Protein AF-A0A970DLH7-F1 (afdb_monomer_lite)

Structure (mmCIF, N/CA/C/O backbone):
data_AF-A0A970DLH7-F1
#
_entry.id   AF-A0A970DLH7-F1
#
loop_
_atom_site.group_PDB
_atom_site.id
_atom_site.type_symbol
_atom_site.label_atom_id
_atom_site.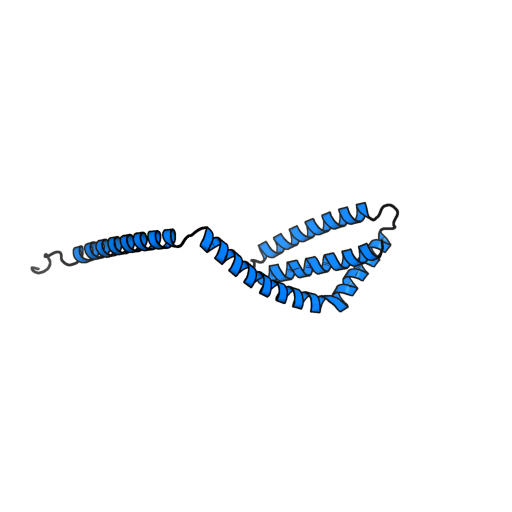label_alt_id
_atom_site.label_comp_id
_atom_site.label_asym_id
_atom_site.label_entity_id
_atom_site.label_seq_id
_atom_site.pdbx_PDB_ins_code
_atom_site.Cartn_x
_atom_site.Cartn_y
_atom_site.Cartn_z
_atom_site.occupancy
_atom_site.B_iso_or_equiv
_atom_site.auth_seq_id
_atom_site.auth_comp_id
_atom_site.auth_asym_id
_atom_site.auth_atom_id
_atom_site.pdbx_PDB_model_num
ATOM 1 N N . MET A 1 1 ? 9.962 -7.709 -24.531 1.00 73.19 1 MET A N 1
ATOM 2 C CA . MET A 1 1 ? 10.813 -7.786 -23.318 1.00 73.19 1 MET A CA 1
ATOM 3 C C . MET A 1 1 ? 10.995 -6.443 -22.625 1.00 73.19 1 MET A C 1
ATOM 5 O O . MET A 1 1 ? 10.711 -6.375 -21.443 1.00 73.19 1 MET A O 1
ATOM 9 N N . ILE A 1 2 ? 11.379 -5.377 -23.335 1.00 82.12 2 ILE A N 1
ATOM 10 C CA . IL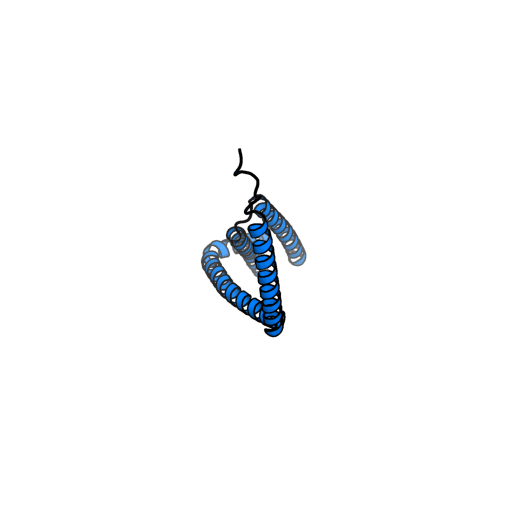E A 1 2 ? 11.587 -4.030 -22.761 1.00 82.12 2 ILE A CA 1
ATOM 11 C C . ILE A 1 2 ? 10.402 -3.544 -21.908 1.00 82.12 2 ILE A C 1
ATOM 13 O O . ILE A 1 2 ? 10.592 -3.113 -20.776 1.00 82.12 2 ILE A O 1
ATOM 17 N N . ILE A 1 3 ? 9.176 -3.704 -22.414 1.00 84.94 3 ILE A N 1
ATOM 18 C CA . ILE A 1 3 ? 7.948 -3.311 -21.704 1.00 84.94 3 ILE A CA 1
ATOM 19 C C . ILE A 1 3 ? 7.846 -3.998 -20.332 1.00 84.94 3 ILE A C 1
ATOM 21 O O . ILE A 1 3 ? 7.442 -3.362 -19.368 1.00 84.94 3 ILE A O 1
ATOM 25 N N . TYR A 1 4 ? 8.273 -5.260 -20.203 1.00 86.56 4 TYR A N 1
ATOM 26 C CA . TYR A 1 4 ? 8.240 -5.968 -18.920 1.00 86.56 4 TYR A CA 1
ATOM 27 C C . TYR A 1 4 ? 9.190 -5.351 -17.891 1.00 86.56 4 TYR A C 1
ATOM 29 O O . TYR A 1 4 ? 8.843 -5.308 -16.719 1.00 86.56 4 TYR A O 1
ATOM 37 N N . PHE A 1 5 ? 10.350 -4.838 -18.307 1.00 87.19 5 PHE A N 1
ATOM 38 C CA . PHE A 1 5 ? 11.282 -4.160 -17.400 1.00 87.19 5 PHE A CA 1
ATOM 39 C C . PHE A 1 5 ? 10.766 -2.795 -16.955 1.00 87.19 5 PHE A C 1
ATOM 41 O O . PHE A 1 5 ? 10.896 -2.452 -15.783 1.00 87.19 5 PHE A O 1
ATOM 48 N N . ILE A 1 6 ? 10.116 -2.059 -17.859 1.00 89.06 6 ILE A N 1
ATOM 49 C CA . ILE A 1 6 ? 9.456 -0.787 -17.536 1.00 89.06 6 ILE A CA 1
ATOM 50 C C . ILE A 1 6 ? 8.312 -1.028 -16.544 1.00 89.06 6 ILE A C 1
ATOM 52 O O . ILE A 1 6 ? 8.256 -0.384 -15.499 1.00 89.06 6 ILE A O 1
ATOM 56 N N . LEU A 1 7 ? 7.437 -2.000 -16.827 1.00 90.62 7 LEU A N 1
ATOM 57 C CA . LEU A 1 7 ? 6.341 -2.378 -15.932 1.00 90.62 7 LEU A CA 1
ATOM 58 C C . LEU A 1 7 ? 6.855 -2.880 -14.580 1.00 90.62 7 LEU A C 1
ATOM 60 O O . LEU A 1 7 ? 6.261 -2.564 -13.555 1.00 90.62 7 LEU A O 1
ATOM 64 N N . TYR A 1 8 ? 7.963 -3.623 -14.561 1.00 90.44 8 TYR A N 1
ATOM 65 C CA . TYR A 1 8 ? 8.593 -4.068 -13.320 1.00 90.44 8 TYR A CA 1
ATOM 66 C C . TYR A 1 8 ? 9.167 -2.891 -12.511 1.00 90.44 8 TYR A C 1
ATOM 68 O O . TYR A 1 8 ? 8.985 -2.837 -11.297 1.00 90.44 8 TYR A O 1
ATOM 76 N N . GLY A 1 9 ? 9.778 -1.908 -13.183 1.00 89.38 9 GLY A N 1
ATOM 77 C CA . GLY A 1 9 ? 10.198 -0.629 -12.595 1.00 89.38 9 GLY A CA 1
ATOM 78 C C . GLY A 1 9 ? 9.055 0.109 -11.918 1.00 89.38 9 GLY A C 1
ATOM 79 O O . GLY A 1 9 ? 9.146 0.466 -10.744 1.00 89.38 9 GLY A O 1
ATOM 80 N N . MET A 1 10 ? 7.944 0.259 -12.638 1.00 92.75 10 MET A N 1
ATOM 81 C CA . MET A 1 10 ? 6.719 0.845 -12.097 1.00 92.75 10 MET A CA 1
ATOM 82 C C . MET A 1 10 ? 6.171 0.029 -10.922 1.00 92.75 10 MET A C 1
ATOM 84 O O . MET A 1 10 ? 5.777 0.596 -9.909 1.00 92.75 10 MET A O 1
ATOM 88 N N . PHE A 1 11 ? 6.170 -1.300 -11.030 1.00 92.62 11 PHE A N 1
ATOM 89 C CA . PHE A 1 11 ? 5.689 -2.185 -9.976 1.00 92.62 11 PHE A CA 1
ATOM 90 C C . PHE A 1 11 ? 6.464 -1.997 -8.667 1.00 92.62 11 PHE A C 1
ATOM 92 O O . PHE A 1 11 ? 5.825 -1.879 -7.627 1.00 92.62 11 PHE A O 1
ATOM 99 N N . LEU A 1 12 ? 7.800 -1.909 -8.706 1.00 91.75 12 LEU A N 1
ATOM 100 C CA . LEU A 1 12 ? 8.610 -1.766 -7.489 1.00 91.75 12 LEU A CA 1
ATOM 101 C C . LEU A 1 12 ? 8.353 -0.454 -6.741 1.00 91.75 12 LEU A C 1
ATOM 103 O O . LEU A 1 12 ? 8.305 -0.446 -5.509 1.00 91.75 12 LEU A O 1
ATOM 107 N N . ILE A 1 13 ? 8.163 0.650 -7.465 1.00 92.88 13 ILE A N 1
ATOM 108 C CA . ILE A 1 13 ? 7.856 1.937 -6.833 1.00 92.88 13 ILE A CA 1
ATOM 109 C C . ILE A 1 13 ? 6.396 2.000 -6.357 1.00 92.88 13 ILE A C 1
ATOM 111 O O . ILE A 1 13 ? 6.134 2.506 -5.268 1.00 92.88 13 ILE A O 1
ATOM 115 N N . ILE A 1 14 ? 5.459 1.395 -7.097 1.00 93.44 14 ILE A N 1
ATOM 116 C CA . ILE A 1 14 ? 4.059 1.245 -6.672 1.00 93.44 14 ILE A CA 1
ATOM 117 C C . ILE A 1 14 ? 3.976 0.430 -5.379 1.00 93.44 14 ILE A C 1
ATOM 119 O O . ILE A 1 14 ? 3.309 0.842 -4.431 1.00 93.44 14 ILE A O 1
ATOM 123 N N . SER A 1 15 ? 4.652 -0.721 -5.312 1.00 93.62 15 SER A N 1
ATOM 124 C CA . SER A 1 15 ? 4.633 -1.571 -4.120 1.00 93.62 15 SER A CA 1
ATOM 125 C C . SER A 1 15 ? 5.258 -0.872 -2.914 1.00 93.62 15 SER A C 1
ATOM 127 O O . SER A 1 15 ? 4.767 -1.038 -1.796 1.00 93.62 15 SER A O 1
ATOM 129 N N . TYR A 1 16 ? 6.280 -0.043 -3.142 1.00 92.81 16 TYR A N 1
ATOM 130 C CA . TYR A 1 16 ? 6.892 0.767 -2.095 1.00 92.81 16 TYR A CA 1
ATOM 131 C C . TYR A 1 16 ? 5.936 1.854 -1.583 1.00 92.81 16 TYR A C 1
ATOM 133 O O . TYR A 1 16 ? 5.761 1.988 -0.372 1.00 92.81 16 TYR A O 1
ATOM 141 N N . ASP A 1 17 ? 5.251 2.574 -2.475 1.00 92.94 17 ASP A N 1
ATOM 142 C CA . ASP A 1 17 ? 4.255 3.580 -2.087 1.00 92.94 17 ASP A CA 1
ATOM 143 C C . ASP A 1 17 ? 3.087 2.959 -1.306 1.00 92.94 17 ASP A C 1
ATOM 145 O O . ASP A 1 17 ? 2.638 3.535 -0.312 1.00 92.94 17 ASP A O 1
ATOM 149 N N . ILE A 1 18 ? 2.628 1.763 -1.697 1.00 93.00 18 ILE A N 1
ATOM 150 C CA . ILE A 1 18 ? 1.607 1.009 -0.951 1.00 93.00 18 ILE A CA 1
ATOM 151 C C . ILE A 1 18 ? 2.107 0.685 0.461 1.00 93.00 18 ILE A C 1
ATOM 153 O O . ILE A 1 18 ? 1.400 0.944 1.439 1.00 93.00 18 ILE A O 1
ATOM 157 N N . LEU A 1 19 ? 3.316 0.128 0.584 1.00 93.00 19 LEU A N 1
ATOM 158 C CA . LEU A 1 19 ? 3.900 -0.209 1.881 1.00 93.00 19 LEU A CA 1
ATOM 159 C C . LEU A 1 19 ? 3.998 1.032 2.773 1.00 93.00 19 LEU A C 1
ATOM 161 O O . LEU A 1 19 ? 3.514 1.022 3.906 1.00 93.00 19 LEU A O 1
ATOM 165 N N . ASN A 1 20 ? 4.586 2.105 2.247 1.00 91.44 20 ASN A N 1
ATOM 166 C CA . ASN A 1 20 ? 4.800 3.349 2.973 1.00 91.44 20 ASN A CA 1
ATOM 167 C C . ASN A 1 20 ? 3.466 3.995 3.387 1.00 91.44 20 ASN A C 1
ATOM 169 O O . ASN A 1 20 ? 3.326 4.496 4.505 1.00 91.44 20 ASN A O 1
ATOM 173 N N . TYR A 1 21 ? 2.445 3.930 2.527 1.00 91.81 21 TYR A N 1
ATOM 174 C CA . TYR A 1 21 ? 1.096 4.389 2.854 1.00 91.81 21 TYR A CA 1
ATOM 175 C C . TYR A 1 21 ? 0.527 3.667 4.085 1.00 91.81 21 TYR A C 1
ATOM 177 O O . TYR A 1 21 ? 0.049 4.321 5.018 1.00 91.81 21 TYR A O 1
ATOM 185 N N . TYR A 1 22 ? 0.611 2.334 4.132 1.00 89.44 22 TYR A N 1
ATOM 186 C CA . TYR A 1 22 ? 0.086 1.559 5.260 1.00 89.44 22 TYR A CA 1
ATOM 187 C C . TYR A 1 22 ? 0.938 1.679 6.526 1.00 89.44 22 TYR A C 1
ATOM 189 O O . TYR A 1 22 ? 0.380 1.793 7.620 1.00 89.44 22 TYR A O 1
ATOM 197 N N . LEU A 1 23 ? 2.266 1.712 6.397 1.00 88.88 23 LEU A N 1
ATOM 198 C CA . LEU A 1 23 ? 3.172 1.899 7.531 1.00 88.88 23 LEU A CA 1
ATOM 199 C C . LEU A 1 23 ? 2.932 3.238 8.237 1.00 88.88 23 LEU A C 1
ATOM 201 O O . LEU A 1 23 ? 2.814 3.270 9.465 1.00 88.88 23 LEU A O 1
ATOM 205 N N . ASN A 1 24 ? 2.780 4.324 7.474 1.00 86.94 24 ASN A N 1
ATOM 206 C CA . ASN A 1 24 ? 2.498 5.647 8.035 1.00 86.94 24 ASN A CA 1
ATOM 207 C C . ASN A 1 24 ? 1.097 5.735 8.650 1.00 86.94 24 ASN A C 1
ATOM 209 O O . ASN A 1 24 ? 0.903 6.404 9.665 1.00 86.94 24 ASN A O 1
ATOM 213 N N . LYS A 1 25 ? 0.112 5.037 8.073 1.00 85.25 25 LYS A N 1
ATOM 214 C CA . LYS A 1 25 ? -1.264 5.023 8.583 1.00 85.25 25 LYS A CA 1
ATOM 215 C C . LYS A 1 25 ? -1.398 4.305 9.932 1.00 85.25 25 LYS A C 1
ATOM 217 O O . LYS A 1 25 ? -2.224 4.703 10.748 1.00 85.25 25 LYS A O 1
ATOM 222 N N . LEU A 1 26 ? -0.618 3.252 10.172 1.00 82.44 26 LEU A N 1
ATOM 223 C CA . LEU A 1 26 ? -0.752 2.394 11.356 1.00 82.44 26 LEU A CA 1
ATOM 224 C C . LEU A 1 26 ? -0.073 2.947 12.627 1.00 82.44 26 LEU A C 1
ATOM 226 O O . LEU A 1 26 ? -0.140 2.290 13.663 1.00 82.44 26 LEU A O 1
ATOM 230 N N . VAL A 1 27 ? 0.557 4.132 12.568 1.00 77.88 27 VAL A N 1
ATOM 231 C CA . VAL A 1 27 ? 1.267 4.792 13.692 1.00 77.88 27 VAL A CA 1
ATOM 232 C C . VAL A 1 27 ? 2.120 3.790 14.483 1.00 77.88 27 VAL A C 1
ATOM 234 O O . VAL A 1 27 ? 2.021 3.628 15.701 1.00 77.88 27 VAL A O 1
ATOM 237 N N . ILE A 1 28 ? 2.935 3.039 13.751 1.00 79.44 28 ILE A N 1
ATOM 238 C CA . ILE A 1 28 ? 3.731 1.949 14.305 1.00 79.44 28 ILE A CA 1
ATOM 239 C C . ILE A 1 28 ? 4.961 2.524 15.030 1.00 79.44 28 ILE A C 1
ATOM 241 O O . ILE A 1 28 ? 5.520 3.549 14.639 1.00 79.44 28 ILE A O 1
ATOM 245 N N . ARG A 1 29 ? 5.433 1.849 16.091 1.00 85.44 29 ARG A N 1
ATOM 246 C CA . ARG A 1 29 ? 6.720 2.179 16.731 1.00 85.44 29 ARG A CA 1
ATOM 247 C C . ARG A 1 29 ? 7.852 2.124 15.697 1.00 85.44 29 ARG A C 1
ATOM 249 O O . ARG A 1 29 ? 7.950 1.147 14.958 1.00 85.44 29 ARG A O 1
ATOM 256 N N . LYS A 1 30 ? 8.762 3.108 15.720 1.00 86.88 30 LYS A N 1
ATOM 257 C CA . LYS A 1 30 ? 9.893 3.230 14.772 1.00 86.88 30 LYS A CA 1
ATOM 258 C C . LYS A 1 30 ? 10.663 1.919 14.545 1.00 86.88 30 LYS A C 1
ATOM 260 O O . LYS A 1 30 ? 11.027 1.617 13.421 1.00 86.88 30 LYS A O 1
ATOM 265 N N . LEU A 1 31 ? 10.869 1.114 15.591 1.00 86.06 31 LEU A N 1
ATOM 266 C CA . LEU A 1 31 ? 11.561 -0.176 15.477 1.00 86.06 31 LEU A CA 1
ATOM 267 C C . LEU A 1 31 ? 10.837 -1.164 14.546 1.00 86.06 31 LEU A C 1
ATOM 269 O O . LEU A 1 31 ? 11.463 -1.787 13.697 1.00 86.06 31 LEU A O 1
ATOM 273 N N . ILE A 1 32 ? 9.518 -1.300 14.696 1.00 88.38 32 ILE A N 1
ATOM 274 C CA . ILE A 1 32 ? 8.717 -2.224 13.883 1.00 88.38 32 ILE A CA 1
ATOM 275 C C . ILE A 1 32 ? 8.605 -1.687 12.451 1.00 88.38 32 ILE A C 1
ATOM 277 O O . ILE A 1 32 ? 8.637 -2.476 11.516 1.00 88.38 32 ILE A O 1
ATOM 281 N N . TYR A 1 33 ? 8.546 -0.361 12.273 1.00 91.31 33 TYR A N 1
ATOM 282 C CA . TYR A 1 33 ? 8.605 0.271 10.951 1.00 91.31 33 TYR A CA 1
ATOM 283 C C . TYR A 1 33 ? 9.850 -0.185 10.171 1.00 91.31 33 TYR A C 1
ATOM 285 O O . TYR A 1 33 ? 9.716 -0.751 9.089 1.00 91.31 33 TYR A O 1
ATOM 293 N N . TYR A 1 34 ? 11.043 -0.043 10.764 1.00 90.62 34 TYR A N 1
ATOM 294 C CA . TYR A 1 34 ? 12.292 -0.468 10.120 1.00 90.62 34 TYR A CA 1
ATOM 295 C C . TYR A 1 34 ? 12.362 -1.977 9.887 1.00 90.62 34 TYR A C 1
ATOM 297 O O . TYR A 1 34 ? 12.880 -2.421 8.867 1.00 90.62 34 TYR A O 1
ATOM 305 N N . LEU A 1 35 ? 11.828 -2.776 10.814 1.00 93.00 35 LEU A N 1
ATOM 306 C CA . LEU A 1 35 ? 11.802 -4.229 10.667 1.00 93.00 35 LEU A CA 1
ATOM 307 C C . LEU A 1 35 ? 10.941 -4.650 9.468 1.00 93.00 35 LEU A C 1
ATOM 309 O O . LEU A 1 35 ? 11.366 -5.482 8.668 1.00 93.00 35 LEU A O 1
ATOM 313 N N . VAL A 1 36 ? 9.754 -4.059 9.313 1.00 92.62 36 VAL A N 1
ATOM 314 C CA . VAL A 1 36 ? 8.868 -4.340 8.173 1.00 92.62 36 VAL A CA 1
ATOM 315 C C . VAL A 1 36 ? 9.495 -3.864 6.861 1.00 92.62 36 VAL A C 1
ATOM 317 O O . VAL A 1 36 ? 9.442 -4.587 5.867 1.00 92.62 36 VAL A O 1
ATOM 320 N N . GLU A 1 37 ? 10.131 -2.693 6.858 1.00 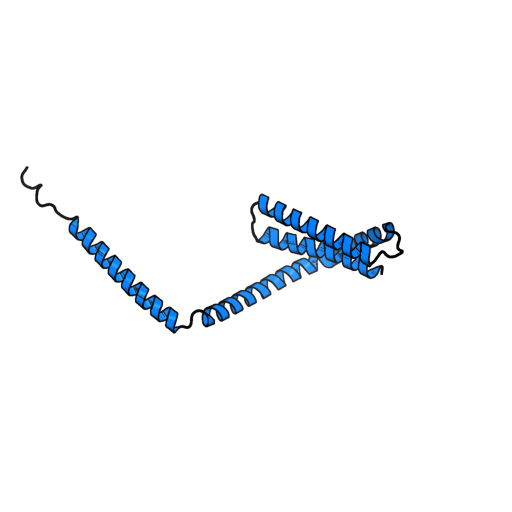92.56 37 GLU A N 1
ATOM 321 C CA . GLU A 1 37 ? 10.836 -2.170 5.686 1.00 92.56 37 GLU A CA 1
ATOM 322 C C . GLU A 1 37 ? 12.005 -3.078 5.265 1.00 92.56 37 GLU A C 1
ATOM 324 O O . GLU A 1 37 ? 12.155 -3.389 4.083 1.00 92.56 37 GLU A O 1
ATOM 329 N N . ALA A 1 38 ? 12.787 -3.590 6.219 1.00 93.06 38 ALA A N 1
ATOM 330 C CA . ALA A 1 38 ? 13.872 -4.528 5.940 1.00 93.06 38 ALA A CA 1
ATOM 331 C C . ALA A 1 38 ? 13.359 -5.839 5.321 1.00 93.06 38 ALA A C 1
ATOM 333 O O . ALA A 1 38 ? 13.902 -6.303 4.317 1.00 93.06 38 ALA A O 1
ATOM 334 N N . ILE A 1 39 ? 12.285 -6.416 5.876 1.00 94.69 39 ILE A N 1
ATOM 335 C CA . ILE A 1 39 ? 11.655 -7.624 5.317 1.00 94.69 39 ILE A CA 1
ATOM 336 C C . ILE A 1 39 ? 11.168 -7.359 3.891 1.00 94.69 39 ILE A C 1
ATOM 338 O O . ILE A 1 39 ? 11.394 -8.181 3.003 1.00 94.69 39 ILE A O 1
ATOM 342 N N . TYR A 1 40 ? 10.535 -6.208 3.657 1.00 94.12 40 TYR A N 1
ATOM 343 C CA . TYR A 1 40 ? 10.090 -5.814 2.326 1.00 94.12 40 TYR A CA 1
ATOM 344 C C . TYR A 1 40 ? 11.253 -5.773 1.327 1.00 94.12 40 TYR A C 1
ATOM 346 O O . TYR A 1 40 ? 11.155 -6.384 0.262 1.00 94.12 40 TYR A O 1
ATOM 354 N N . TRP A 1 41 ? 12.374 -5.134 1.676 1.00 93.75 41 TRP A N 1
ATOM 355 C CA . TRP A 1 41 ? 13.544 -5.076 0.795 1.00 93.75 41 TRP A CA 1
ATOM 356 C C . TRP A 1 41 ? 14.114 -6.459 0.482 1.00 93.75 41 TRP A C 1
ATOM 358 O O . TRP A 1 41 ? 14.418 -6.738 -0.677 1.00 93.75 41 TRP A O 1
ATOM 368 N N . VAL A 1 42 ? 14.189 -7.355 1.470 1.00 94.31 42 VAL A N 1
ATOM 369 C CA . VAL A 1 42 ? 14.628 -8.743 1.250 1.00 94.31 42 VAL A CA 1
ATOM 370 C C . VAL A 1 42 ? 13.709 -9.456 0.253 1.00 94.31 42 VAL A C 1
ATOM 372 O O . VAL A 1 42 ? 14.189 -10.066 -0.703 1.00 94.31 42 VAL A O 1
ATOM 375 N N . VAL A 1 43 ? 12.389 -9.337 0.424 1.00 94.19 43 VAL A N 1
ATOM 376 C CA . VAL A 1 43 ? 11.403 -9.939 -0.488 1.00 94.19 43 VAL A CA 1
ATOM 377 C C . VAL A 1 43 ? 11.540 -9.371 -1.902 1.00 94.19 43 VAL A C 1
ATOM 379 O O . VAL A 1 43 ? 11.565 -10.130 -2.872 1.00 94.19 43 VAL A O 1
ATOM 382 N N . ILE A 1 44 ? 11.684 -8.052 -2.036 1.00 92.25 44 ILE A N 1
ATOM 383 C CA . ILE A 1 44 ? 11.830 -7.380 -3.331 1.00 92.25 44 ILE A CA 1
ATOM 384 C C . ILE A 1 44 ? 13.112 -7.805 -4.044 1.00 92.25 44 ILE A C 1
ATOM 386 O O . ILE A 1 44 ? 13.069 -8.068 -5.247 1.00 92.25 44 ILE A O 1
ATOM 390 N N . ILE A 1 45 ? 14.230 -7.932 -3.325 1.00 90.81 45 ILE A N 1
ATOM 391 C CA . ILE A 1 45 ? 15.495 -8.420 -3.888 1.00 90.81 45 ILE A CA 1
ATOM 392 C C . ILE A 1 45 ? 15.320 -9.844 -4.422 1.00 90.81 45 ILE A C 1
ATOM 394 O O . ILE A 1 45 ? 15.692 -10.115 -5.563 1.00 90.81 45 ILE A O 1
ATOM 398 N N . ILE A 1 46 ? 14.697 -10.740 -3.650 1.00 92.00 46 ILE A N 1
ATOM 399 C CA . ILE A 1 46 ? 14.455 -12.126 -4.081 1.00 92.00 46 ILE A CA 1
ATOM 400 C C . ILE A 1 46 ? 13.586 -12.158 -5.347 1.00 92.00 46 ILE A C 1
ATOM 402 O O . ILE A 1 46 ? 13.935 -12.832 -6.320 1.00 92.00 46 ILE A O 1
ATOM 406 N N . ILE A 1 47 ? 12.484 -11.401 -5.371 1.00 90.19 47 ILE A N 1
ATOM 407 C CA . ILE A 1 47 ? 11.603 -11.305 -6.545 1.00 90.19 47 ILE A CA 1
ATOM 408 C C . ILE A 1 47 ? 12.368 -10.738 -7.749 1.00 90.19 47 ILE A C 1
ATOM 410 O O . ILE A 1 47 ? 12.225 -11.260 -8.856 1.00 90.19 47 ILE A O 1
ATOM 414 N N . SER A 1 48 ? 13.204 -9.718 -7.539 1.00 87.31 48 SER A N 1
ATOM 415 C CA . SER A 1 48 ? 14.017 -9.090 -8.589 1.00 87.31 48 SER A CA 1
ATOM 416 C C . SER A 1 48 ? 14.999 -10.078 -9.200 1.00 87.31 48 SER A C 1
ATOM 418 O O . SER A 1 48 ? 15.095 -10.169 -10.423 1.00 87.31 48 SER A O 1
ATOM 420 N N . LEU A 1 49 ? 15.681 -10.867 -8.367 1.00 85.94 49 LEU A N 1
ATOM 421 C CA . LEU A 1 49 ? 16.612 -11.900 -8.817 1.00 85.94 49 LEU A CA 1
ATOM 422 C C . LEU A 1 49 ? 15.895 -12.985 -9.624 1.00 85.94 49 LEU A C 1
ATOM 424 O O . LEU A 1 49 ? 16.344 -13.332 -10.716 1.00 85.94 49 LEU A O 1
ATOM 428 N N . LEU A 1 50 ? 14.752 -13.480 -9.141 1.00 87.50 50 LEU A N 1
ATOM 429 C CA . LEU A 1 50 ? 13.953 -14.473 -9.868 1.00 87.50 50 LEU A CA 1
ATOM 430 C C . LEU A 1 50 ? 13.451 -13.934 -11.213 1.00 87.50 50 LEU A C 1
ATOM 432 O O . LEU A 1 50 ? 13.489 -14.642 -12.224 1.00 87.50 50 LEU A O 1
ATOM 436 N N . PHE A 1 51 ? 13.005 -12.678 -11.242 1.00 85.75 51 PHE A N 1
ATOM 437 C CA . PHE A 1 51 ? 12.569 -12.015 -12.463 1.00 85.75 51 PHE A CA 1
ATOM 438 C C . PHE A 1 51 ? 13.727 -11.859 -13.457 1.00 85.75 51 PHE A C 1
ATOM 440 O O . PHE A 1 51 ? 13.594 -12.254 -14.618 1.00 85.75 51 PHE A O 1
ATOM 447 N N . MET A 1 52 ? 14.890 -11.381 -13.005 1.00 81.50 52 MET A N 1
ATOM 448 C CA . MET A 1 52 ? 16.081 -11.267 -13.850 1.00 81.50 52 MET A CA 1
ATOM 449 C C . MET A 1 52 ? 16.527 -12.629 -14.389 1.00 81.50 52 MET A C 1
ATOM 451 O O . MET A 1 52 ? 16.734 -12.755 -15.594 1.00 81.50 52 MET A O 1
ATOM 455 N N . LEU A 1 53 ? 16.607 -13.674 -13.563 1.00 82.50 53 LEU A N 1
ATOM 456 C CA . LEU A 1 53 ? 16.999 -15.015 -14.019 1.00 82.50 53 LEU A CA 1
ATOM 457 C C . LEU A 1 53 ? 16.054 -15.570 -15.095 1.00 82.50 53 LEU A C 1
ATOM 459 O O . LEU A 1 53 ? 16.496 -16.244 -16.028 1.00 82.50 53 LEU A O 1
ATOM 463 N N . ARG A 1 54 ? 14.754 -15.272 -14.994 1.00 81.75 54 ARG A N 1
ATOM 464 C CA . ARG A 1 54 ? 13.749 -15.739 -15.957 1.00 81.75 54 ARG A CA 1
ATOM 465 C C . ARG A 1 54 ? 13.786 -14.965 -17.276 1.00 81.75 54 ARG A C 1
ATOM 467 O O . ARG A 1 54 ? 13.587 -15.573 -18.325 1.00 81.75 54 ARG A O 1
ATOM 474 N N . VAL A 1 55 ? 14.013 -13.652 -17.232 1.00 76.06 55 VAL A N 1
ATOM 475 C CA . VAL A 1 55 ? 13.897 -12.777 -18.414 1.00 76.06 55 VAL A CA 1
ATOM 476 C C . VAL A 1 55 ? 15.237 -12.586 -19.140 1.00 76.06 55 VAL A C 1
ATOM 478 O O . VAL A 1 55 ? 15.253 -12.401 -20.352 1.00 76.06 55 VAL A O 1
ATOM 481 N N . THR A 1 56 ? 16.372 -12.699 -18.448 1.00 69.19 56 THR A N 1
ATOM 482 C CA . THR A 1 56 ? 17.700 -12.323 -18.982 1.00 69.19 56 THR A CA 1
ATOM 483 C C . THR A 1 56 ? 18.424 -13.461 -19.716 1.00 69.19 56 THR A C 1
ATOM 485 O O . THR A 1 56 ? 19.628 -13.365 -19.933 1.00 69.19 56 THR A O 1
ATOM 488 N N . LYS A 1 57 ? 17.741 -14.540 -20.137 1.00 66.56 57 LYS A N 1
ATOM 489 C CA . LYS A 1 57 ? 18.358 -15.575 -20.994 1.00 66.56 57 LYS A CA 1
ATOM 490 C C . LYS A 1 57 ? 18.807 -14.946 -22.329 1.00 66.56 57 LYS A C 1
ATOM 492 O O . LYS A 1 57 ? 18.022 -14.878 -23.267 1.00 66.56 57 LYS A O 1
ATOM 497 N N . GLY A 1 58 ? 20.053 -14.465 -22.386 1.00 62.09 58 GLY A N 1
ATOM 498 C CA . GLY A 1 58 ? 20.690 -13.872 -23.570 1.00 62.09 58 GLY A CA 1
ATOM 499 C C . GLY A 1 58 ? 20.734 -12.336 -23.651 1.00 62.09 58 GLY A C 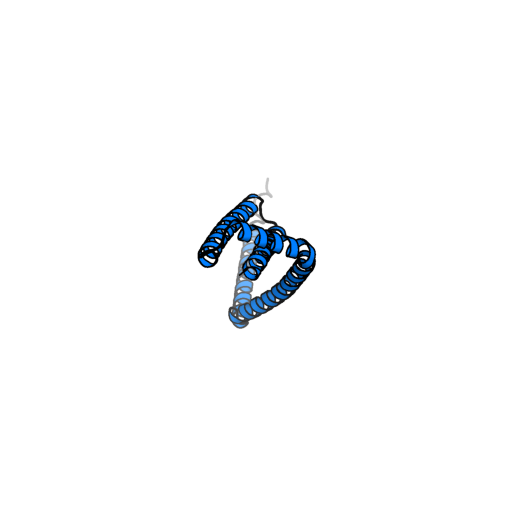1
ATOM 500 O O . GLY A 1 58 ? 21.118 -11.826 -24.698 1.00 62.09 58 GLY A O 1
ATOM 501 N N . TYR A 1 59 ? 20.374 -11.585 -22.600 1.00 64.56 59 TYR A N 1
ATOM 502 C CA . TYR A 1 59 ? 20.375 -10.109 -22.630 1.00 64.56 59 TYR A CA 1
ATOM 503 C C . TYR A 1 59 ? 21.477 -9.483 -21.768 1.00 64.56 59 TYR A C 1
ATOM 505 O O . TYR A 1 59 ? 21.835 -10.005 -20.716 1.00 64.56 59 TYR A O 1
ATOM 513 N N . ILE A 1 60 ? 21.989 -8.327 -22.202 1.00 71.12 60 ILE A N 1
ATOM 514 C CA . ILE A 1 60 ? 22.990 -7.545 -21.467 1.00 71.12 60 ILE A CA 1
ATOM 515 C C . ILE A 1 60 ? 22.311 -6.890 -20.245 1.00 71.12 60 ILE A C 1
ATOM 517 O O . ILE A 1 60 ? 21.435 -6.041 -20.437 1.00 71.12 60 ILE A O 1
ATOM 521 N N . PRO A 1 61 ? 22.729 -7.213 -19.003 1.00 71.06 61 PRO A N 1
ATOM 522 C CA . PRO A 1 61 ? 22.094 -6.726 -17.772 1.00 71.06 61 PRO A CA 1
ATOM 523 C C . PRO A 1 61 ? 22.001 -5.198 -17.662 1.00 71.06 61 PRO A C 1
ATOM 525 O O . PRO A 1 61 ? 21.081 -4.674 -17.042 1.00 71.06 61 PRO A O 1
ATOM 528 N N . LEU A 1 62 ? 22.931 -4.471 -18.286 1.00 76.56 62 LEU A N 1
ATOM 529 C CA . LEU A 1 62 ? 22.994 -3.010 -18.231 1.00 76.56 62 LEU A CA 1
ATOM 530 C C . LEU A 1 62 ? 21.737 -2.335 -18.809 1.00 76.56 62 LEU A C 1
ATOM 532 O O . LEU A 1 62 ? 21.178 -1.434 -18.185 1.00 76.56 62 LEU A O 1
ATOM 536 N N . TYR A 1 63 ? 21.251 -2.786 -19.971 1.00 77.19 63 TYR A N 1
ATOM 537 C CA . TYR A 1 63 ? 20.041 -2.217 -20.586 1.00 77.19 63 TYR A CA 1
ATOM 538 C C . TYR A 1 63 ? 18.802 -2.490 -19.737 1.00 77.19 63 TYR A C 1
ATOM 540 O O . TYR A 1 63 ? 17.886 -1.672 -19.668 1.00 77.19 63 TYR A O 1
ATOM 548 N N . THR A 1 64 ? 18.802 -3.623 -19.043 1.00 77.19 64 THR A N 1
ATOM 549 C CA . THR A 1 64 ? 17.752 -4.035 -18.122 1.00 77.19 64 THR A CA 1
ATOM 550 C C . THR A 1 64 ? 17.563 -3.035 -16.984 1.00 77.19 64 THR A C 1
ATOM 552 O O . THR A 1 64 ? 16.436 -2.619 -16.710 1.00 77.19 64 THR A O 1
ATOM 555 N N . PHE A 1 65 ? 18.663 -2.590 -16.370 1.00 82.56 65 PHE A N 1
ATOM 556 C CA . PHE A 1 65 ? 18.635 -1.555 -15.333 1.00 82.56 65 PHE A CA 1
ATOM 557 C C . PHE A 1 65 ? 18.157 -0.204 -15.872 1.00 82.56 65 PHE A C 1
ATOM 559 O O . PHE A 1 65 ? 17.397 0.494 -15.205 1.00 82.56 65 PHE A O 1
ATOM 566 N N . LEU A 1 66 ? 18.543 0.145 -17.098 1.00 86.81 66 LEU A N 1
ATOM 567 C CA . LEU A 1 66 ? 18.136 1.393 -17.742 1.00 86.81 66 LEU A CA 1
ATOM 568 C C . LEU A 1 66 ? 16.613 1.457 -17.933 1.00 86.81 66 LEU A C 1
ATOM 570 O O . LEU A 1 66 ? 15.977 2.424 -17.519 1.00 86.81 66 LEU A O 1
ATOM 574 N N . PHE A 1 67 ? 16.002 0.397 -18.468 1.00 86.50 67 PHE A N 1
ATOM 575 C CA . PHE A 1 67 ? 14.544 0.331 -18.630 1.00 86.50 67 PHE A CA 1
ATOM 576 C C . PHE A 1 67 ? 13.788 0.277 -17.302 1.00 86.50 67 PHE A C 1
ATOM 578 O O . PHE A 1 67 ? 12.676 0.796 -17.199 1.00 86.50 67 PHE A O 1
ATOM 585 N N . PHE A 1 68 ? 14.402 -0.308 -16.278 1.00 86.50 68 PHE A N 1
ATOM 586 C CA . PHE A 1 68 ? 13.862 -0.317 -14.929 1.00 86.50 68 PHE A CA 1
ATOM 587 C C . PHE A 1 68 ? 13.789 1.105 -14.337 1.00 86.50 68 PHE A C 1
ATOM 589 O O . PHE A 1 68 ? 12.732 1.525 -13.861 1.00 86.50 68 PHE A O 1
ATOM 596 N N . ILE A 1 69 ? 14.872 1.883 -14.460 1.00 89.81 69 ILE A N 1
ATOM 597 C CA . ILE A 1 69 ? 14.924 3.296 -14.043 1.00 89.81 69 ILE A CA 1
ATOM 598 C C . ILE A 1 69 ? 13.896 4.130 -14.815 1.00 89.81 69 ILE A C 1
ATOM 600 O O . ILE A 1 69 ? 13.176 4.928 -14.219 1.00 89.81 69 ILE A O 1
ATOM 604 N N . VAL A 1 70 ? 13.778 3.914 -16.127 1.00 93.38 70 VAL A N 1
ATOM 605 C CA . VAL A 1 70 ? 12.781 4.599 -16.966 1.00 93.38 70 VAL A CA 1
ATOM 606 C C . VAL A 1 70 ? 11.362 4.346 -16.448 1.00 93.38 70 VAL A C 1
ATOM 608 O O . VAL A 1 70 ? 10.586 5.290 -16.317 1.00 93.38 70 VAL A O 1
ATOM 611 N N . GLY A 1 71 ? 11.031 3.102 -16.086 1.00 90.50 71 GLY A N 1
ATOM 612 C CA . GLY A 1 71 ? 9.739 2.769 -15.477 1.00 90.50 71 GLY A CA 1
ATOM 613 C C . GLY A 1 71 ? 9.471 3.524 -14.174 1.00 90.50 71 GLY A C 1
ATOM 614 O O . GLY A 1 71 ? 8.378 4.060 -13.988 1.00 90.50 71 GLY A O 1
ATOM 615 N N . ILE A 1 72 ? 10.478 3.639 -13.304 1.00 92.25 72 ILE A N 1
ATOM 616 C CA . ILE A 1 72 ? 10.371 4.423 -12.064 1.00 92.25 72 ILE A CA 1
ATOM 617 C C . ILE A 1 72 ? 10.100 5.899 -12.373 1.00 92.25 72 ILE A C 1
ATOM 619 O O . ILE A 1 72 ? 9.191 6.490 -11.791 1.00 92.25 72 ILE A O 1
ATOM 623 N N . ILE A 1 73 ? 10.851 6.490 -13.306 1.00 94.25 73 ILE A N 1
ATOM 624 C CA . ILE A 1 73 ? 10.697 7.902 -13.687 1.00 94.25 73 ILE A CA 1
ATOM 625 C C . ILE A 1 73 ? 9.290 8.164 -14.233 1.00 94.25 73 ILE A C 1
ATOM 627 O O . ILE A 1 73 ? 8.643 9.128 -13.821 1.00 94.25 73 ILE A O 1
ATOM 631 N N . ILE A 1 74 ? 8.793 7.291 -15.116 1.00 93.19 74 ILE A N 1
ATOM 632 C CA . ILE A 1 74 ? 7.437 7.398 -15.672 1.00 93.19 74 ILE A CA 1
ATOM 633 C C . ILE A 1 74 ? 6.400 7.411 -14.546 1.00 93.19 74 ILE A C 1
ATOM 635 O O . ILE A 1 74 ? 5.505 8.258 -14.534 1.00 93.19 74 ILE A O 1
ATOM 639 N N . TYR A 1 75 ? 6.530 6.503 -13.578 1.00 93.75 75 TYR A N 1
ATOM 640 C CA . TYR A 1 75 ? 5.604 6.453 -12.456 1.00 93.75 75 TYR A CA 1
ATOM 641 C C . TYR A 1 75 ? 5.649 7.728 -11.604 1.00 93.75 75 TYR A C 1
ATOM 643 O O . TYR A 1 75 ? 4.597 8.317 -11.344 1.00 93.75 75 TYR A O 1
ATOM 651 N N . LEU A 1 76 ? 6.843 8.171 -11.200 1.00 92.25 76 LEU A N 1
ATOM 652 C CA . LEU A 1 76 ? 7.013 9.337 -10.326 1.00 92.25 76 LEU A CA 1
ATOM 653 C C . LEU A 1 76 ? 6.464 10.619 -10.961 1.00 92.25 76 LEU A C 1
ATOM 655 O O . LEU A 1 76 ? 5.802 11.410 -10.290 1.00 92.25 76 LEU A O 1
ATOM 659 N N . LEU A 1 77 ? 6.708 10.818 -12.258 1.00 93.88 77 LEU A N 1
ATOM 660 C CA . LEU A 1 77 ? 6.293 12.036 -12.950 1.00 93.88 77 LEU A CA 1
ATOM 661 C C . LEU A 1 77 ? 4.796 12.060 -13.269 1.00 93.88 77 LEU A C 1
ATOM 663 O O . LEU A 1 77 ? 4.162 13.105 -13.114 1.00 93.88 77 LEU A O 1
ATOM 667 N N . TYR A 1 78 ? 4.224 10.935 -13.707 1.00 92.56 78 TYR A N 1
ATOM 668 C CA . TYR A 1 78 ? 2.885 10.937 -14.307 1.00 92.56 78 TYR A CA 1
ATOM 669 C C . TYR A 1 78 ? 1.811 10.250 -13.461 1.00 92.56 78 TYR A C 1
ATOM 671 O O . TYR A 1 78 ? 0.651 10.653 -13.513 1.00 92.56 78 TYR A O 1
ATOM 679 N N . ILE A 1 79 ? 2.159 9.219 -12.687 1.00 91.62 79 ILE A N 1
ATOM 680 C CA . ILE A 1 79 ? 1.165 8.289 -12.123 1.00 91.62 79 ILE A CA 1
ATOM 681 C C . ILE A 1 79 ? 1.041 8.430 -10.606 1.00 91.62 79 ILE A C 1
ATOM 683 O O . ILE A 1 79 ? -0.067 8.325 -10.078 1.00 91.62 79 ILE A O 1
ATOM 687 N N . GLN A 1 80 ? 2.138 8.730 -9.908 1.00 92.88 80 GLN A N 1
ATOM 688 C CA . GLN A 1 80 ? 2.220 8.690 -8.447 1.00 92.88 80 GLN A CA 1
ATOM 689 C C . GLN A 1 80 ? 1.083 9.451 -7.750 1.00 92.88 80 GLN A C 1
ATOM 691 O O . GLN A 1 80 ? 0.422 8.922 -6.855 1.00 92.88 80 GLN A O 1
ATOM 696 N N . LYS A 1 81 ? 0.809 10.690 -8.177 1.00 91.06 81 LYS A N 1
ATOM 697 C CA . LYS A 1 81 ? -0.233 11.522 -7.556 1.00 91.06 81 LYS A CA 1
ATOM 698 C C . LYS A 1 81 ? -1.627 10.913 -7.704 1.00 91.06 81 LYS A C 1
ATOM 700 O O . LYS A 1 81 ? -2.357 10.858 -6.717 1.00 91.06 81 LYS A O 1
ATOM 705 N N . SER A 1 82 ? -1.989 10.454 -8.905 1.00 92.06 82 SER A N 1
ATOM 706 C CA . SER A 1 82 ? -3.291 9.812 -9.137 1.00 92.06 82 SER A CA 1
ATOM 707 C C . SER A 1 82 ? -3.394 8.517 -8.341 1.00 92.06 82 SER A C 1
ATOM 709 O O . SER A 1 82 ? -4.370 8.308 -7.627 1.00 92.06 82 SER A O 1
ATOM 711 N N . PHE A 1 83 ? -2.336 7.705 -8.374 1.00 92.81 83 PHE A N 1
ATOM 712 C CA . PHE A 1 83 ? -2.292 6.427 -7.679 1.00 92.81 83 PHE A CA 1
ATOM 713 C C . PHE A 1 83 ? -2.513 6.570 -6.168 1.00 92.81 83 PHE A C 1
ATOM 715 O O . PHE A 1 83 ? -3.319 5.844 -5.594 1.00 92.81 83 PHE A O 1
ATOM 722 N N . LEU A 1 84 ? -1.879 7.548 -5.513 1.00 91.88 84 LEU A N 1
ATOM 723 C CA . LEU A 1 84 ? -2.082 7.793 -4.080 1.00 91.88 84 LEU A CA 1
ATOM 724 C C . LEU A 1 84 ? -3.508 8.260 -3.744 1.00 91.88 84 LEU A C 1
ATOM 726 O O . LEU A 1 84 ? -4.024 7.953 -2.665 1.00 91.88 84 LEU A O 1
ATOM 730 N N . VAL A 1 85 ? -4.157 9.009 -4.640 1.00 92.44 85 VAL A N 1
ATOM 731 C CA . VAL A 1 85 ? -5.566 9.402 -4.477 1.00 92.44 85 VAL A CA 1
ATOM 732 C C . VAL A 1 85 ? -6.473 8.181 -4.608 1.00 92.44 85 VAL A C 1
ATOM 734 O O . VAL A 1 85 ? -7.364 7.987 -3.775 1.00 92.44 85 VAL A O 1
ATOM 737 N N . ASP A 1 86 ? -6.220 7.336 -5.601 1.00 92.75 86 ASP A N 1
ATOM 738 C CA . ASP A 1 86 ? -6.987 6.115 -5.832 1.00 92.75 86 ASP A CA 1
ATOM 739 C C . ASP A 1 86 ? -6.792 5.106 -4.697 1.00 92.75 86 ASP A C 1
ATOM 741 O O . ASP A 1 86 ? -7.769 4.527 -4.219 1.00 92.75 86 ASP A O 1
ATOM 745 N N . LEU A 1 87 ? -5.574 4.986 -4.164 1.00 92.75 87 LEU A N 1
ATOM 746 C CA . LEU A 1 87 ? -5.264 4.148 -3.006 1.00 92.75 87 LEU A CA 1
ATOM 747 C C . LEU A 1 87 ? -6.070 4.575 -1.769 1.00 92.75 87 LEU A C 1
ATOM 749 O O . LEU A 1 87 ? -6.671 3.736 -1.096 1.00 92.75 87 LEU A O 1
ATOM 753 N N . LYS A 1 88 ? -6.167 5.885 -1.504 1.00 91.75 88 LYS A N 1
ATOM 754 C CA . LYS A 1 88 ? -7.003 6.422 -0.413 1.00 91.75 88 LYS A CA 1
ATOM 755 C C . LYS A 1 88 ? -8.488 6.126 -0.627 1.00 91.75 88 LYS A C 1
ATOM 757 O O . LYS A 1 88 ? -9.185 5.760 0.318 1.00 91.75 88 LYS A O 1
ATOM 762 N N . ARG A 1 89 ? -8.994 6.288 -1.854 1.00 91.44 89 ARG A N 1
ATOM 763 C CA . ARG A 1 89 ? -10.397 5.978 -2.183 1.00 91.44 89 ARG A CA 1
ATOM 764 C C . ARG A 1 89 ? -10.691 4.493 -1.999 1.00 91.44 89 ARG A C 1
ATOM 766 O O . ARG A 1 89 ? -11.714 4.149 -1.406 1.00 91.44 89 ARG A O 1
ATOM 773 N N . PHE A 1 90 ? -9.789 3.635 -2.463 1.00 91.62 90 PHE A N 1
ATOM 774 C CA . PHE A 1 90 ? -9.899 2.191 -2.312 1.00 91.62 90 PHE A CA 1
ATOM 775 C C . PHE A 1 90 ? -9.949 1.791 -0.838 1.00 91.62 90 PHE A C 1
ATOM 777 O O . PHE A 1 90 ? -10.847 1.059 -0.438 1.00 91.62 90 PHE A O 1
ATOM 784 N N . ASP A 1 91 ? -9.065 2.338 -0.008 1.00 90.81 91 ASP A N 1
ATOM 785 C CA . ASP A 1 91 ? -9.033 2.070 1.430 1.00 90.81 91 ASP A CA 1
ATOM 786 C C . ASP A 1 91 ? -10.330 2.508 2.157 1.00 90.81 91 ASP A C 1
ATOM 788 O O . ASP A 1 91 ? -10.868 1.778 3.001 1.00 90.81 91 ASP A O 1
ATOM 792 N N . LEU A 1 92 ? -10.923 3.643 1.769 1.00 89.75 92 LEU A N 1
ATOM 793 C CA . LEU A 1 92 ? -12.231 4.082 2.282 1.00 89.75 92 LEU A CA 1
ATOM 794 C C . LEU A 1 92 ? -13.378 3.147 1.876 1.00 89.75 92 LEU A C 1
ATOM 796 O O . LEU A 1 92 ? -14.298 2.905 2.660 1.00 89.75 92 LEU A O 1
ATOM 800 N N . ILE A 1 93 ? -13.355 2.629 0.651 1.00 90.88 93 ILE A N 1
ATOM 801 C CA . ILE A 1 93 ? -14.362 1.672 0.180 1.00 90.88 93 ILE A CA 1
ATOM 802 C C . ILE A 1 93 ? -14.165 0.327 0.888 1.00 90.88 93 ILE A C 1
ATOM 804 O O . ILE A 1 93 ? -15.123 -0.255 1.404 1.00 90.88 93 ILE A O 1
ATOM 808 N N . PHE A 1 94 ? -12.921 -0.135 0.976 1.00 89.38 94 PHE A N 1
ATOM 809 C CA . PHE A 1 94 ? -12.555 -1.410 1.574 1.00 89.38 94 PHE A CA 1
ATOM 810 C C . PHE A 1 94 ? -12.898 -1.464 3.064 1.00 89.38 94 PHE A C 1
ATOM 812 O O . PHE A 1 94 ? -13.496 -2.436 3.520 1.00 89.38 94 PHE A O 1
ATOM 819 N N . SER A 1 95 ? -12.629 -0.396 3.817 1.00 86.69 95 SER A N 1
ATOM 820 C CA . SER A 1 95 ? -13.017 -0.304 5.231 1.00 86.69 95 SER A CA 1
ATOM 821 C C . SER A 1 95 ? -14.535 -0.398 5.436 1.00 86.69 95 SER A C 1
ATOM 823 O O . SER A 1 95 ? -14.989 -1.129 6.319 1.00 86.69 95 SER A O 1
ATOM 825 N N . LYS A 1 96 ? -15.347 0.248 4.587 1.00 89.12 96 LYS A N 1
ATOM 826 C CA . LYS A 1 96 ? -16.818 0.116 4.634 1.00 89.12 96 LYS A CA 1
ATOM 827 C C . LYS A 1 96 ? -17.273 -1.318 4.365 1.00 89.12 96 LYS A C 1
ATOM 829 O O . LYS A 1 96 ? -18.176 -1.819 5.040 1.00 89.12 96 LYS A O 1
ATOM 834 N N . ILE A 1 97 ? -16.648 -1.979 3.393 1.00 90.44 97 ILE A N 1
ATOM 835 C CA . ILE A 1 97 ? -16.944 -3.373 3.049 1.00 90.44 97 ILE A CA 1
ATOM 836 C C . ILE A 1 97 ? -16.557 -4.299 4.205 1.00 90.44 97 ILE A C 1
ATOM 838 O O . ILE A 1 97 ? -17.379 -5.116 4.617 1.00 90.44 97 ILE A O 1
ATOM 842 N N . LEU A 1 98 ? -15.367 -4.129 4.786 1.00 86.75 98 LEU A N 1
ATOM 843 C CA . LEU A 1 98 ? -14.914 -4.906 5.939 1.00 86.75 98 LEU A CA 1
ATOM 844 C C . LEU A 1 98 ? -15.867 -4.778 7.126 1.00 86.75 98 LEU A C 1
ATOM 846 O O . LEU A 1 98 ? -16.245 -5.791 7.705 1.00 86.75 98 LEU A O 1
ATOM 850 N N . VAL A 1 99 ? -16.325 -3.568 7.460 1.00 87.50 99 VAL A N 1
ATOM 851 C CA . VAL A 1 99 ? -17.311 -3.372 8.539 1.00 87.50 99 VAL A CA 1
ATOM 852 C C . VAL A 1 99 ? -18.608 -4.130 8.244 1.00 87.50 99 VAL A C 1
ATOM 854 O O . VAL A 1 99 ? -19.179 -4.759 9.138 1.00 87.50 99 VAL A O 1
ATOM 857 N N . LYS A 1 100 ? -19.066 -4.121 6.987 1.00 88.50 100 LYS A N 1
ATOM 858 C CA . LYS A 1 100 ? -20.259 -4.869 6.574 1.00 88.50 100 LYS A CA 1
ATOM 859 C C . LYS A 1 100 ? -20.049 -6.381 6.705 1.00 88.50 100 LYS A C 1
ATOM 861 O O . LYS A 1 100 ? -20.925 -7.055 7.239 1.00 88.50 100 LYS A O 1
ATOM 866 N N . ILE A 1 101 ? -18.894 -6.894 6.285 1.00 86.81 101 ILE A N 1
ATOM 867 C CA . ILE A 1 101 ? -18.532 -8.315 6.404 1.00 86.81 101 ILE A CA 1
ATOM 868 C C . ILE A 1 101 ? -18.446 -8.725 7.876 1.00 86.81 101 ILE A C 1
ATOM 870 O O . ILE A 1 101 ? -19.083 -9.697 8.270 1.00 86.81 101 ILE A O 1
ATOM 874 N N . ILE A 1 102 ? -17.746 -7.953 8.710 1.00 85.44 102 ILE A N 1
ATOM 875 C CA . ILE A 1 102 ? -17.642 -8.198 10.155 1.00 85.44 102 ILE A CA 1
ATOM 876 C C . ILE A 1 102 ? -19.035 -8.243 10.784 1.00 85.44 102 ILE A C 1
ATOM 878 O O . ILE A 1 102 ? -19.309 -9.127 11.588 1.00 85.44 102 ILE A O 1
ATOM 882 N N . LYS A 1 103 ? -19.946 -7.345 10.389 1.00 84.31 103 LYS A N 1
ATOM 883 C CA . LYS A 1 103 ? -21.330 -7.343 10.882 1.00 84.31 103 LYS A CA 1
ATOM 884 C C . LYS A 1 103 ? -22.103 -8.603 10.478 1.00 84.31 103 LYS A C 1
ATOM 886 O O . LYS A 1 103 ? -22.864 -9.129 11.285 1.00 84.31 103 LYS A O 1
ATOM 891 N N . VAL A 1 104 ? -21.913 -9.090 9.252 1.00 85.31 104 VAL A N 1
ATOM 892 C CA . VAL A 1 104 ? -22.522 -10.347 8.786 1.00 85.31 104 VAL A CA 1
ATOM 893 C C . VAL A 1 104 ? -21.968 -11.533 9.574 1.00 85.31 104 VAL A C 1
ATOM 895 O O . VAL A 1 104 ? -22.747 -12.335 10.080 1.00 85.31 104 VAL A O 1
ATOM 898 N N . ILE A 1 105 ? -20.646 -11.596 9.751 1.00 83.69 105 ILE A N 1
ATOM 899 C CA . ILE A 1 105 ? -19.977 -12.640 10.535 1.00 83.69 105 ILE A CA 1
ATOM 900 C C . ILE A 1 105 ? -20.463 -12.620 11.989 1.00 83.69 105 ILE A C 1
ATOM 902 O O . ILE A 1 105 ? -20.813 -13.664 12.527 1.00 83.69 105 ILE A O 1
ATOM 906 N N . TRP A 1 106 ? -20.556 -11.445 12.617 1.00 78.12 106 TRP A N 1
ATOM 907 C CA . TRP A 1 106 ? -21.071 -11.308 13.982 1.00 78.12 106 TRP A CA 1
ATOM 908 C C . TRP A 1 106 ? -22.513 -11.789 14.116 1.00 78.12 106 TRP A C 1
ATOM 910 O O . TRP A 1 106 ? -22.821 -12.502 15.065 1.00 78.12 106 TRP A O 1
ATOM 920 N N . ASN A 1 107 ? -23.384 -11.444 13.165 1.00 77.88 107 ASN A N 1
ATOM 921 C CA . ASN A 1 107 ? -24.764 -11.928 13.162 1.00 77.88 107 ASN A CA 1
ATOM 922 C C . ASN A 1 107 ? -24.856 -13.449 12.967 1.00 77.88 107 ASN A C 1
ATOM 924 O O . ASN A 1 107 ? -25.809 -14.057 13.446 1.00 77.88 107 ASN A O 1
ATOM 928 N N . PHE A 1 108 ? -23.897 -14.047 12.258 1.00 78.25 108 PHE A N 1
ATOM 929 C CA . PHE A 1 108 ? -23.843 -15.488 12.022 1.00 78.25 108 PHE A CA 1
ATOM 930 C C . PHE A 1 108 ? -23.286 -16.257 13.230 1.00 78.25 108 PHE A C 1
ATOM 932 O O . PHE A 1 108 ? -23.860 -17.263 13.632 1.00 78.25 108 PHE A O 1
ATOM 939 N N . ILE A 1 109 ? -22.199 -15.771 13.839 1.00 77.62 109 ILE A N 1
ATOM 940 C CA . ILE A 1 109 ? -21.553 -16.405 15.002 1.00 77.62 109 ILE A CA 1
ATOM 941 C C . ILE A 1 109 ? -22.379 -16.203 16.279 1.00 77.62 109 ILE A C 1
ATOM 943 O O . ILE A 1 109 ? -22.478 -17.113 17.100 1.00 77.62 109 ILE A O 1
ATOM 947 N N . PHE A 1 110 ? -22.981 -15.024 16.457 1.00 68.94 110 PHE A N 1
ATOM 948 C CA . PHE A 1 110 ? -23.828 -14.700 17.604 1.00 68.94 110 PHE A CA 1
ATOM 949 C C . PHE A 1 110 ? -25.274 -14.476 17.152 1.00 68.94 110 PHE A C 1
ATOM 951 O O . PHE A 1 110 ? -25.717 -13.326 17.035 1.00 68.94 110 PHE A O 1
ATOM 958 N N . PRO A 1 111 ? -26.048 -15.552 16.928 1.00 73.31 111 PRO A N 1
ATOM 959 C CA . PRO A 1 111 ? -27.473 -15.414 16.690 1.00 73.31 111 PRO A CA 1
ATOM 960 C C . PRO A 1 111 ? -28.135 -14.733 17.896 1.00 73.31 111 PRO A C 1
ATOM 962 O O . PRO A 1 111 ? -27.690 -14.850 19.046 1.00 73.31 111 PRO A O 1
ATOM 965 N N . LYS A 1 112 ? -29.198 -13.964 17.633 1.00 66.00 112 LYS A N 1
ATOM 966 C CA . LYS A 1 112 ? -29.849 -13.090 18.626 1.00 66.00 112 LYS A CA 1
ATOM 967 C C . LYS A 1 112 ? -30.243 -13.834 19.912 1.00 66.00 112 LYS A C 1
ATOM 969 O O . LYS A 1 112 ? -30.254 -13.211 20.976 1.00 66.00 112 LYS A O 1
ATOM 974 N N . GLU A 1 113 ? -30.512 -15.142 19.847 1.00 66.56 113 GLU A N 1
ATOM 975 C CA . GLU A 1 113 ? -30.837 -15.960 21.025 1.00 66.56 113 GLU A CA 1
ATOM 976 C C . GLU A 1 113 ? -29.673 -16.075 22.025 1.00 66.56 113 GLU A C 1
ATOM 978 O O . GLU A 1 113 ? -29.886 -16.012 23.244 1.00 66.56 113 GLU A O 1
ATOM 983 N N . VAL A 1 114 ? -28.433 -16.183 21.534 1.00 66.38 114 VAL A N 1
ATOM 984 C CA . VAL A 1 114 ? -27.230 -16.282 22.379 1.00 66.38 114 VAL A CA 1
ATOM 985 C C . VAL A 1 114 ? -26.996 -14.955 23.098 1.00 66.38 114 VAL A C 1
ATOM 987 O O . VAL A 1 114 ? -26.747 -14.934 24.306 1.00 66.38 114 VAL A O 1
ATOM 990 N N . PHE A 1 115 ? -27.187 -13.833 22.399 1.00 68.12 115 PHE A N 1
ATOM 991 C CA . PHE A 1 115 ? -27.083 -12.496 22.989 1.00 68.12 115 PHE A CA 1
ATOM 992 C C . PHE A 1 115 ? -28.140 -12.262 24.083 1.00 68.12 115 PHE A C 1
ATOM 994 O O . PHE A 1 115 ? -27.846 -11.690 25.138 1.00 68.12 115 PHE A O 1
ATOM 1001 N N . PHE A 1 116 ? -29.369 -12.752 23.882 1.00 68.81 116 PHE A N 1
ATOM 1002 C CA . PHE A 1 116 ? -30.442 -12.661 24.879 1.00 68.81 116 PHE A CA 1
ATOM 1003 C C . PHE A 1 116 ? -30.148 -13.497 26.133 1.00 68.81 116 PHE A C 1
ATOM 1005 O O . PHE A 1 116 ? -30.397 -13.050 27.261 1.00 68.81 116 PHE A O 1
ATOM 1012 N N . SER A 1 117 ? -29.573 -14.684 25.941 1.00 70.56 117 SER A N 1
ATOM 1013 C CA . SER A 1 117 ? -29.165 -15.582 27.025 1.00 70.56 117 SER A CA 1
ATOM 1014 C C . SER A 1 117 ? -28.010 -14.996 27.840 1.00 70.56 117 SER A C 1
ATOM 1016 O O . SER A 1 117 ? -28.094 -14.931 29.071 1.00 70.56 117 SER A O 1
ATOM 1018 N N . PHE A 1 118 ? -26.993 -14.444 27.170 1.00 74.12 118 PHE A N 1
ATOM 1019 C CA . PHE A 1 118 ? -25.894 -13.735 27.830 1.00 74.12 118 PHE A CA 1
ATOM 1020 C C . PHE A 1 118 ? -26.380 -12.512 28.610 1.00 74.12 118 PHE A C 1
ATOM 1022 O O . PHE A 1 118 ? -25.991 -12.328 29.763 1.00 74.12 118 PHE A O 1
ATOM 1029 N N . LYS A 1 119 ? -27.290 -11.710 28.043 1.00 74.06 119 LYS A N 1
ATOM 1030 C CA . LYS A 1 119 ? -27.855 -10.535 28.727 1.00 74.06 119 LYS A CA 1
ATOM 1031 C C . LYS A 1 119 ? -28.604 -10.920 30.007 1.00 74.06 119 LYS A C 1
ATOM 1033 O O . LYS A 1 119 ? -28.474 -10.232 31.022 1.00 74.06 119 LYS A O 1
ATOM 1038 N N . LYS A 1 120 ? -29.360 -12.027 29.996 1.00 75.62 120 LYS A N 1
ATOM 1039 C CA . LYS A 1 120 ? -30.034 -12.560 31.198 1.00 75.62 120 LYS A CA 1
ATOM 1040 C C . LYS A 1 120 ? -29.035 -13.042 32.254 1.00 75.62 120 LYS A C 1
ATOM 1042 O O . LYS A 1 120 ? -29.223 -12.736 33.434 1.00 75.62 120 LYS A O 1
ATOM 1047 N N . LEU A 1 121 ? -27.980 -13.751 31.848 1.00 77.81 121 LEU A N 1
ATOM 1048 C CA . LEU A 1 121 ? -26.917 -14.205 32.752 1.00 77.81 121 LEU A CA 1
ATOM 1049 C C . LEU A 1 121 ? -26.176 -13.023 33.388 1.00 77.81 121 LEU A C 1
ATOM 1051 O O . LEU A 1 121 ? -26.063 -12.965 34.612 1.00 77.81 121 LEU A O 1
ATOM 1055 N N . PHE A 1 122 ? -25.785 -12.027 32.592 1.00 79.62 122 PHE A N 1
ATOM 1056 C CA . PHE A 1 122 ? -25.140 -10.809 33.087 1.00 79.62 122 PHE A CA 1
ATOM 1057 C C . PHE A 1 122 ? -26.015 -10.052 34.085 1.00 79.62 122 PHE A C 1
ATOM 1059 O O . PHE A 1 122 ? -25.543 -9.656 35.150 1.00 79.62 122 PHE A O 1
ATOM 1066 N N . LYS A 1 123 ? -27.314 -9.898 33.796 1.00 79.06 123 LYS A N 1
ATOM 1067 C CA . LYS A 1 123 ? -28.246 -9.214 34.704 1.00 79.06 123 LYS A CA 1
ATOM 1068 C C . LYS A 1 123 ? -28.373 -9.950 36.044 1.00 79.06 123 LYS A C 1
ATOM 1070 O O . LYS A 1 123 ? -28.414 -9.300 37.087 1.00 79.06 123 LYS A O 1
ATOM 1075 N N . LYS A 1 124 ? -28.369 -11.291 36.036 1.00 78.56 124 LYS A N 1
ATOM 1076 C CA . LYS A 1 124 ? -28.336 -12.112 37.262 1.00 78.56 124 LYS A CA 1
ATOM 1077 C C .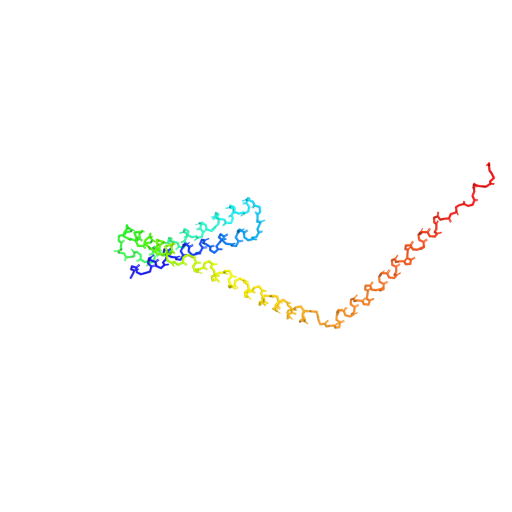 LYS A 1 124 ? -27.030 -11.944 38.044 1.00 78.56 124 LYS A C 1
ATOM 1079 O O . LYS A 1 124 ? -27.084 -11.841 39.268 1.00 78.56 124 LYS A O 1
ATOM 1084 N N . ILE A 1 125 ? -25.885 -11.900 37.363 1.00 79.38 125 ILE A N 1
ATOM 1085 C CA . ILE A 1 125 ? -24.572 -11.707 38.000 1.00 79.38 125 ILE A CA 1
ATOM 1086 C C . ILE A 1 125 ? -24.502 -10.328 38.663 1.00 79.38 125 ILE A C 1
ATOM 1088 O O . ILE A 1 125 ? -24.167 -10.249 39.840 1.00 79.38 125 ILE A O 1
ATOM 1092 N N . ILE A 1 126 ? -24.917 -9.272 37.956 1.00 80.19 126 ILE A N 1
ATOM 1093 C CA . ILE A 1 126 ? -24.954 -7.892 38.470 1.00 80.19 126 ILE A CA 1
ATOM 1094 C C . ILE A 1 126 ? -25.864 -7.769 39.702 1.00 80.19 126 ILE A C 1
ATOM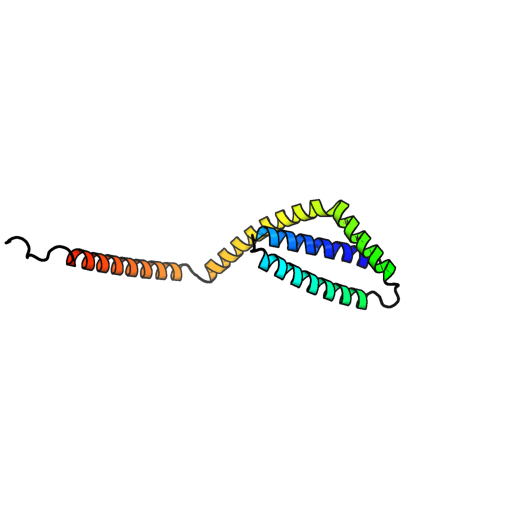 1096 O O . ILE A 1 126 ? -25.516 -7.105 40.676 1.00 80.19 126 ILE A O 1
ATOM 1100 N N . LEU A 1 127 ? -27.034 -8.416 39.693 1.00 80.31 127 LEU A N 1
ATOM 1101 C CA . LEU A 1 127 ? -27.927 -8.417 40.857 1.00 80.31 127 LEU A CA 1
ATOM 1102 C C . LEU A 1 127 ? -27.319 -9.160 42.053 1.00 80.31 127 LEU A C 1
ATOM 1104 O O . LEU A 1 127 ? -27.435 -8.689 43.186 1.00 80.31 127 LEU A O 1
ATOM 1108 N N . LYS A 1 128 ? -26.644 -10.292 41.818 1.00 78.56 128 LYS A N 1
ATOM 1109 C CA . LYS A 1 128 ? -25.948 -11.033 42.879 1.00 78.56 128 LYS A CA 1
ATOM 1110 C C . LYS A 1 128 ? -24.800 -10.223 43.477 1.00 78.56 128 LYS A C 1
ATOM 1112 O O . LYS A 1 128 ? -24.698 -10.162 44.700 1.00 78.56 128 LYS A O 1
ATOM 1117 N N . THR A 1 129 ? -23.981 -9.573 42.654 1.00 77.25 129 THR A N 1
ATOM 1118 C CA . THR A 1 129 ? -22.874 -8.741 43.143 1.00 77.25 129 THR A CA 1
ATOM 1119 C C . THR A 1 129 ? -23.378 -7.505 43.877 1.00 77.25 129 THR A C 1
ATOM 1121 O O . THR A 1 129 ? -22.863 -7.210 44.950 1.00 77.25 129 THR A O 1
ATOM 1124 N N . LYS A 1 130 ? -24.439 -6.840 43.397 1.00 75.75 130 LYS A N 1
ATOM 1125 C CA . LYS A 1 130 ? -25.052 -5.695 44.095 1.00 75.75 130 LYS A CA 1
ATOM 1126 C C . LYS A 1 130 ? -25.613 -6.083 45.469 1.00 75.75 130 LYS A C 1
ATOM 1128 O O . LYS A 1 130 ? -25.415 -5.357 46.441 1.00 75.75 130 LYS A O 1
ATOM 1133 N N . ASN A 1 131 ? -26.259 -7.246 45.571 1.00 75.62 131 ASN A N 1
ATOM 1134 C CA . ASN A 1 131 ? -26.772 -7.757 46.845 1.00 75.62 131 ASN A CA 1
ATOM 1135 C C . ASN A 1 131 ? -25.648 -8.192 47.799 1.00 75.62 131 ASN A C 1
ATOM 1137 O O . ASN A 1 131 ? -25.757 -7.969 49.003 1.00 75.62 131 ASN A O 1
ATOM 1141 N N . ALA A 1 132 ? -24.563 -8.773 47.278 1.00 75.06 132 ALA A N 1
ATOM 1142 C CA . ALA A 1 132 ? -23.380 -9.103 48.072 1.00 75.06 132 ALA A CA 1
ATOM 1143 C C . ALA A 1 132 ? -22.682 -7.837 48.599 1.00 75.06 132 ALA A C 1
ATOM 1145 O O . ALA A 1 132 ? -22.386 -7.756 49.788 1.00 75.06 132 ALA A O 1
ATOM 1146 N N . PHE A 1 133 ? -22.516 -6.812 47.757 1.00 74.06 133 PHE A N 1
ATOM 1147 C CA . PHE A 1 133 ? -21.947 -5.522 48.158 1.00 74.06 133 PHE A CA 1
ATOM 1148 C C . PHE A 1 133 ? -22.792 -4.822 49.226 1.00 74.06 133 PHE A C 1
ATOM 1150 O O . PHE A 1 133 ? -22.247 -4.329 50.211 1.00 74.06 133 PHE A O 1
ATOM 1157 N N . LYS A 1 134 ? -24.125 -4.834 49.084 1.00 72.12 134 LYS A N 1
ATOM 1158 C CA . LYS A 1 134 ? -25.039 -4.237 50.070 1.00 72.12 134 LYS A CA 1
ATOM 1159 C C . LYS A 1 134 ? -24.946 -4.927 51.438 1.00 72.12 134 LYS A C 1
ATOM 1161 O O . LYS A 1 134 ? -24.942 -4.245 52.455 1.00 72.12 134 LYS A O 1
ATOM 1166 N N . LYS A 1 135 ? -24.799 -6.259 51.466 1.00 69.25 135 LYS A N 1
ATOM 1167 C CA . LYS A 1 135 ? -24.586 -7.024 52.710 1.00 69.25 135 LYS A CA 1
ATOM 1168 C C . LYS A 1 135 ? -23.234 -6.736 53.365 1.00 69.25 135 LYS A C 1
ATOM 1170 O O . LYS A 1 135 ? -23.157 -6.714 54.586 1.00 69.25 135 LYS A O 1
ATOM 1175 N N . ILE A 1 136 ? -22.182 -6.515 52.577 1.00 71.00 136 ILE A N 1
ATOM 1176 C CA . ILE A 1 136 ? -20.849 -6.177 53.099 1.00 71.00 136 ILE A CA 1
ATOM 1177 C C . ILE A 1 136 ? -20.833 -4.755 53.681 1.00 71.00 136 ILE A C 1
ATOM 1179 O O . ILE A 1 136 ? -20.234 -4.542 54.730 1.00 71.00 136 ILE A O 1
ATOM 1183 N N . PHE A 1 137 ? -21.530 -3.803 53.050 1.00 61.62 137 PHE A N 1
ATOM 1184 C CA . PHE A 1 137 ? -21.633 -2.427 53.551 1.00 61.62 137 PHE A CA 1
ATOM 1185 C C . PHE A 1 137 ? -22.498 -2.314 54.817 1.00 61.62 137 PHE A C 1
ATOM 1187 O O . PHE A 1 137 ? -22.089 -1.658 55.765 1.00 61.62 137 PHE A O 1
ATOM 1194 N N . GLN A 1 138 ? -23.632 -3.021 54.893 1.00 60.12 138 GLN A N 1
ATOM 1195 C CA . GLN A 1 138 ? -24.494 -3.013 56.089 1.00 60.12 138 GLN A CA 1
ATOM 1196 C C . GLN A 1 138 ? -23.867 -3.696 57.314 1.00 60.12 138 GLN A C 1
ATOM 1198 O O . GLN A 1 138 ? -24.273 -3.424 58.434 1.00 60.12 138 GLN A O 1
ATOM 1203 N N . LYS A 1 139 ? -22.870 -4.572 57.128 1.00 55.25 139 LYS A N 1
ATOM 1204 C CA . LYS A 1 139 ? -22.174 -5.248 58.237 1.00 55.25 139 LYS A CA 1
ATOM 1205 C C . LYS A 1 139 ? -21.033 -4.410 58.838 1.00 55.25 139 LYS A C 1
ATOM 1207 O O . LYS A 1 139 ? -20.430 -4.839 59.816 1.00 55.25 139 LYS A O 1
ATOM 1212 N N . LYS A 1 140 ? -20.704 -3.256 58.243 1.00 54.69 140 LYS A N 1
ATOM 1213 C CA . LYS A 1 140 ? -19.652 -2.339 58.719 1.00 54.69 140 LYS A CA 1
ATOM 1214 C C . LYS A 1 140 ? -20.175 -1.146 59.522 1.00 54.69 140 LYS A C 1
ATOM 1216 O O . LYS A 1 140 ? -19.364 -0.447 60.120 1.00 54.69 140 LYS A O 1
ATOM 1221 N N . GLU A 1 141 ? -21.484 -0.922 59.569 1.00 57.19 141 GLU A N 1
ATOM 1222 C CA . GLU A 1 141 ? -22.077 0.109 60.419 1.00 57.19 141 GLU A CA 1
ATOM 1223 C C . GLU A 1 141 ? -22.496 -0.516 61.761 1.00 57.19 141 GLU A C 1
ATOM 1225 O O . GLU A 1 141 ? -23.463 -1.268 61.833 1.00 57.19 141 GLU A O 1
ATOM 1230 N N . ILE A 1 142 ? -21.747 -0.138 62.808 1.00 57.22 142 ILE A N 1
ATOM 1231 C CA . ILE A 1 142 ? -22.029 -0.241 64.255 1.00 57.22 142 ILE A CA 1
ATOM 1232 C C . ILE A 1 142 ? -21.556 -1.531 64.970 1.00 57.22 142 ILE A C 1
ATOM 1234 O O . ILE A 1 142 ? -22.315 -2.489 65.117 1.00 57.22 142 ILE A O 1
ATOM 1238 N N . PRO A 1 143 ? -20.342 -1.529 65.558 1.00 51.75 143 PRO A N 1
ATOM 1239 C CA . PRO A 1 143 ? -20.109 -2.130 66.870 1.00 51.75 143 PRO A CA 1
ATOM 1240 C C . PRO A 1 143 ? -20.738 -1.224 67.952 1.00 51.75 143 PRO A C 1
ATOM 1242 O O . PRO A 1 143 ? -20.369 -0.050 68.042 1.00 51.75 143 PRO A O 1
ATOM 1245 N N . PRO A 1 144 ? -21.683 -1.712 68.771 1.00 55.66 144 PRO A N 1
ATOM 1246 C CA . PRO A 1 144 ? -22.237 -0.956 69.888 1.00 55.66 144 PRO A CA 1
ATOM 1247 C C . PRO A 1 144 ? -21.286 -1.039 71.090 1.00 55.66 144 PRO A C 1
ATOM 1249 O O . PRO A 1 144 ? -21.558 -1.774 72.027 1.00 55.66 144 PRO A O 1
ATOM 1252 N N . GLU A 1 145 ? -20.150 -0.337 71.065 1.00 53.38 145 GLU A N 1
ATOM 1253 C CA . GLU A 1 145 ? -19.230 -0.350 72.222 1.00 53.38 145 GLU A CA 1
ATOM 1254 C C . GLU A 1 145 ? -18.448 0.953 72.466 1.00 53.38 145 GLU A C 1
ATOM 1256 O O . GLU A 1 145 ? -17.498 0.976 73.237 1.00 53.38 145 GLU A O 1
ATOM 1261 N N . ILE A 1 146 ? -18.879 2.081 71.890 1.00 57.00 146 ILE A N 1
ATOM 1262 C CA . ILE A 1 146 ? -18.343 3.409 72.241 1.00 57.00 146 ILE A CA 1
ATOM 1263 C C . ILE A 1 146 ? -19.515 4.344 72.538 1.00 57.00 146 ILE A C 1
ATOM 1265 O O . ILE A 1 146 ? -19.833 5.239 71.765 1.00 57.00 146 ILE A O 1
ATOM 1269 N N . ASN A 1 147 ? -20.236 4.074 73.623 1.00 48.94 147 ASN A N 1
ATOM 1270 C CA . ASN A 1 147 ? -21.140 5.073 74.206 1.00 48.94 147 ASN A CA 1
ATOM 1271 C C . ASN A 1 147 ? -21.075 5.123 75.738 1.00 48.94 147 ASN A C 1
ATOM 1273 O O . ASN A 1 147 ? -21.816 5.884 76.342 1.00 48.94 147 ASN A O 1
ATOM 1277 N N . ASN A 1 148 ? -20.172 4.348 76.348 1.00 48.94 148 ASN A N 1
ATOM 1278 C CA . ASN A 1 148 ? -19.882 4.384 77.778 1.00 48.94 148 ASN A CA 1
ATOM 1279 C C . ASN A 1 148 ? -18.356 4.379 77.988 1.00 48.94 148 ASN A C 1
ATOM 1281 O O . ASN A 1 148 ? -17.798 3.391 78.461 1.00 48.94 148 ASN A O 1
ATOM 1285 N N . MET A 1 149 ? -17.683 5.457 77.587 1.00 43.28 149 MET A N 1
ATOM 1286 C CA . MET A 1 149 ? -16.394 5.881 78.147 1.00 43.28 149 MET A CA 1
ATOM 1287 C C . MET A 1 149 ? -16.276 7.394 78.039 1.00 43.28 149 MET A C 1
ATOM 1289 O O . MET A 1 149 ? -16.617 7.918 76.955 1.00 43.28 149 MET A O 1
#

Sequence (149 aa):
MIIYFILYGMFLIISYDILNYYLNKLVIRKLIYYLVEAIYWVVIIIISLLFMLRVTKGYIPLYTFLFFIVGIIIYLLYIQKSFLVDLKRFDLIFSKILVKIIKVIWNFIFPKEVFFSFKKLFKKIILKTKNAFKKIFQKKEIPPEINNM

Foldseek 3Di:
DLVVLLVLLLVVVLVVLLLVVVLVVVPDDPVVSVVVVVVVVVVSVVVVVVVCVVPVPPHDVVVSVVSSVVSNVCCVPPPVVVSVVVSVVVVVVVVVVVVVVVVVVCCVVQPVVNVVVVVVVVVVVVVVVVVVVVVVVVVPPDDPDPPPD

pLDDT: mean 82.0, std 11.86, range [43.28, 94.69]

Secondary structure (DSSP, 8-state):
-HHHHHHHHHHHHHHHHHHHHHHHHTT--HHHHHHHHHHHHHHHHHHHHHHHHHH-TT--HHHHHHHHHHHHHHIIIIIHHHHHHHHHHHHHHHHHHHHHHHHHHHHHHS-HHHHHHHHHHHHHHHHHHHHHHHHHHHTSS--S-SS--

Radius of gyration: 31.34 Å; chains: 1; bounding box: 54×28×102 Å